Protein AF-A0A1F8T5T9-F1 (afdb_monomer_lite)

pLDDT: mean 83.32, std 8.89, range [59.72, 95.19]

Radius of gyration: 13.33 Å; chains: 1; bounding box: 32×32×30 Å

Sequence (136 aa):
MRIRDTERVSHAIQVLKGARSLDGLVDRIYDITEGSLALDRATLHRIARGHTQVARAIDTPEDCIRLYFALMIVGCEEGLPAASVVEEGHAVLTGFVGEPLAGLIFRDLSGTLPKLRDRAALKEYLEEGVRVWLPK

Secondary structure (DSSP, 8-state):
---S-HHHHHHHHHHHHTTS-HHHHHHHHHHHTTT---S-HHHHHHHHTT-GGGGGG--SHHHHHHHHHHHHHHHHHTT--HHHHHHHHHHHHHHHH-TTHHHHHHHHHHHHGGG--SHHHHHHHHHHHHHHHS--

Structure (mmCIF, N/CA/C/O backbone):
data_AF-A0A1F8T5T9-F1
#
_entry.id   AF-A0A1F8T5T9-F1
#
loop_
_atom_site.group_PDB
_atom_site.id
_atom_site.type_symbol
_atom_site.label_atom_id
_atom_site.label_alt_id
_atom_site.label_comp_id
_atom_site.label_asym_id
_atom_site.label_entity_id
_atom_site.label_seq_id
_atom_site.pdbx_PDB_ins_code
_atom_site.Cartn_x
_atom_site.Cartn_y
_atom_site.Cartn_z
_atom_site.occupancy
_atom_site.B_iso_or_equiv
_atom_site.auth_seq_id
_atom_site.auth_comp_id
_atom_site.auth_asym_id
_atom_site.auth_atom_id
_atom_site.pdbx_PDB_model_num
ATOM 1 N N . MET A 1 1 ? 15.593 -3.562 -7.424 1.00 61.12 1 MET A N 1
ATOM 2 C CA . MET A 1 1 ? 15.930 -2.165 -7.032 1.00 61.12 1 MET A CA 1
ATOM 3 C C . MET A 1 1 ? 16.663 -2.130 -5.676 1.00 61.12 1 MET A C 1
ATOM 5 O O . MET A 1 1 ? 16.619 -3.134 -4.976 1.00 61.12 1 MET A O 1
ATOM 9 N N . ARG A 1 2 ? 17.382 -1.058 -5.282 1.00 64.75 2 ARG A N 1
ATOM 10 C CA . ARG A 1 2 ? 17.985 -0.935 -3.926 1.00 64.75 2 ARG A CA 1
ATOM 11 C C . ARG A 1 2 ? 17.257 0.164 -3.151 1.00 64.75 2 ARG A C 1
ATOM 13 O O . ARG A 1 2 ? 17.317 1.310 -3.582 1.00 64.75 2 ARG A O 1
ATOM 20 N N . ILE A 1 3 ? 16.615 -0.190 -2.030 1.00 67.75 3 ILE A N 1
ATOM 21 C CA . ILE A 1 3 ? 15.979 0.787 -1.129 1.00 67.75 3 ILE A CA 1
ATOM 22 C C . ILE A 1 3 ? 17.029 1.804 -0.679 1.00 67.75 3 ILE A C 1
ATOM 24 O O . ILE A 1 3 ? 18.105 1.419 -0.209 1.00 67.75 3 ILE A O 1
ATOM 28 N N . ARG A 1 4 ? 16.708 3.090 -0.841 1.00 72.62 4 ARG A N 1
ATOM 29 C CA . ARG A 1 4 ? 17.576 4.213 -0.474 1.00 72.62 4 ARG A CA 1
ATOM 30 C C . ARG A 1 4 ? 17.463 4.574 1.002 1.00 72.62 4 ARG A C 1
ATOM 32 O O . ARG A 1 4 ? 18.487 4.825 1.624 1.00 72.62 4 ARG A O 1
ATOM 39 N N . ASP A 1 5 ? 16.249 4.545 1.551 1.00 80.25 5 ASP A N 1
ATOM 40 C CA . ASP A 1 5 ? 15.975 4.873 2.953 1.00 80.25 5 ASP A CA 1
ATOM 41 C C . ASP A 1 5 ? 15.141 3.771 3.608 1.00 80.25 5 ASP A C 1
ATOM 43 O O . ASP A 1 5 ? 13.947 3.607 3.371 1.00 80.25 5 ASP A O 1
ATOM 47 N N . THR A 1 6 ? 15.819 2.955 4.401 1.00 80.31 6 THR A N 1
ATOM 48 C CA . THR A 1 6 ? 15.255 1.744 4.994 1.00 80.31 6 THR A CA 1
ATOM 49 C C . THR A 1 6 ? 14.381 2.029 6.201 1.00 80.31 6 THR A C 1
ATOM 51 O O . THR A 1 6 ? 13.315 1.430 6.357 1.00 80.31 6 THR A O 1
ATOM 54 N N . GLU A 1 7 ? 14.844 2.935 7.055 1.00 84.75 7 GLU A N 1
ATOM 55 C CA . GLU A 1 7 ? 14.166 3.278 8.297 1.00 84.75 7 GLU A CA 1
ATOM 56 C C . GLU A 1 7 ? 12.870 4.017 7.986 1.00 84.75 7 GLU A C 1
ATOM 58 O O . GLU A 1 7 ? 11.825 3.674 8.543 1.00 84.75 7 GLU A O 1
ATOM 63 N N . ARG A 1 8 ? 12.895 4.939 7.012 1.00 86.88 8 ARG A N 1
ATOM 64 C CA . ARG A 1 8 ? 11.692 5.659 6.588 1.00 86.88 8 ARG A CA 1
ATOM 65 C C . ARG A 1 8 ? 10.637 4.736 5.984 1.00 86.88 8 ARG A C 1
ATOM 67 O O . ARG A 1 8 ? 9.459 4.911 6.299 1.00 86.88 8 ARG A O 1
ATOM 74 N N . VAL A 1 9 ? 11.037 3.752 5.169 1.00 87.12 9 VAL A N 1
ATOM 75 C CA . VAL A 1 9 ? 10.119 2.753 4.580 1.00 87.12 9 VAL A CA 1
ATOM 76 C C . VAL A 1 9 ? 9.496 1.890 5.665 1.00 87.12 9 VAL A C 1
ATOM 78 O O . VAL A 1 9 ? 8.281 1.710 5.688 1.00 87.12 9 VAL A O 1
ATOM 81 N N . SER A 1 10 ? 10.314 1.382 6.590 1.00 87.19 10 SER A N 1
ATOM 82 C CA . SER A 1 10 ? 9.807 0.582 7.702 1.00 87.19 10 SER A CA 1
ATOM 83 C C . SER A 1 10 ? 8.826 1.385 8.550 1.00 87.19 10 SER A C 1
ATOM 85 O O . SER A 1 10 ? 7.763 0.873 8.885 1.00 87.19 10 SER A O 1
ATOM 87 N N . HIS A 1 11 ? 9.155 2.638 8.873 1.00 91.44 11 HIS A N 1
ATOM 88 C CA . HIS A 1 11 ? 8.273 3.526 9.623 1.00 91.44 11 HIS A CA 1
ATOM 89 C C . HIS A 1 11 ? 6.943 3.741 8.898 1.00 91.44 11 HIS A C 1
ATOM 91 O O . HIS A 1 11 ? 5.888 3.524 9.486 1.00 91.44 11 HIS A O 1
ATOM 97 N N . ALA A 1 12 ? 6.989 4.072 7.607 1.00 91.75 12 ALA A N 1
ATOM 98 C CA . ALA A 1 12 ? 5.789 4.320 6.820 1.00 91.75 12 ALA A CA 1
ATOM 99 C C . ALA A 1 12 ? 4.862 3.105 6.756 1.00 91.75 12 ALA A C 1
ATOM 101 O O . ALA A 1 12 ? 3.653 3.230 6.936 1.00 91.75 12 ALA A O 1
ATOM 102 N N . ILE A 1 13 ? 5.427 1.907 6.579 1.00 91.88 13 ILE A N 1
ATOM 103 C CA . ILE A 1 13 ? 4.652 0.663 6.605 1.00 91.88 13 ILE A CA 1
ATOM 104 C C . ILE A 1 13 ? 4.011 0.452 7.982 1.00 91.88 13 ILE A C 1
ATOM 106 O O . ILE A 1 13 ? 2.854 0.043 8.050 1.00 91.88 13 ILE A O 1
ATOM 110 N N . GLN A 1 14 ? 4.720 0.741 9.080 1.00 92.50 14 GLN A N 1
ATOM 111 C CA . GLN A 1 14 ? 4.151 0.627 10.428 1.00 92.50 14 GLN A CA 1
ATOM 112 C C . GLN A 1 14 ? 3.001 1.612 10.659 1.00 92.50 14 GLN A C 1
ATOM 114 O O . GLN A 1 14 ? 2.005 1.228 11.272 1.00 92.50 14 GLN A O 1
ATOM 119 N N . VAL A 1 15 ? 3.107 2.838 10.140 1.00 94.06 15 VAL A N 1
ATOM 120 C CA . VAL A 1 15 ? 2.027 3.829 10.212 1.00 94.06 15 VAL A CA 1
ATOM 121 C C . VAL A 1 15 ? 0.830 3.377 9.376 1.00 94.06 15 VAL A C 1
ATOM 123 O O . VAL A 1 15 ? -0.269 3.284 9.913 1.00 94.06 15 VAL A O 1
ATOM 126 N N . LEU A 1 16 ? 1.037 3.018 8.102 1.00 93.69 16 LEU A N 1
ATOM 127 C CA . LEU A 1 16 ? -0.025 2.585 7.179 1.00 93.69 16 LEU A CA 1
ATOM 128 C C . LEU A 1 16 ? -0.749 1.321 7.648 1.00 93.69 16 LEU A C 1
ATOM 130 O O . LEU A 1 16 ? -1.955 1.195 7.469 1.00 93.69 16 LEU A O 1
ATOM 134 N N . LYS A 1 17 ? -0.027 0.400 8.291 1.00 93.31 17 LYS A N 1
ATOM 135 C CA . LYS A 1 17 ? -0.605 -0.781 8.937 1.00 93.31 17 LYS A CA 1
ATOM 136 C C . LYS A 1 17 ? -1.578 -0.423 10.062 1.00 93.31 17 LYS A C 1
ATOM 138 O O . LYS A 1 17 ? -2.446 -1.230 10.382 1.00 93.31 17 LYS A O 1
ATOM 143 N N . GLY A 1 18 ? -1.383 0.712 10.731 1.00 92.19 18 GLY A N 1
ATOM 144 C CA . GLY A 1 18 ? -2.145 1.075 11.919 1.00 92.19 18 GLY A CA 1
ATOM 145 C C . GLY A 1 18 ? -2.115 -0.030 12.982 1.00 92.19 18 GLY A C 1
ATOM 146 O O . GLY A 1 18 ? -1.056 -0.584 13.313 1.00 92.19 18 GLY A O 1
ATOM 147 N N . ALA A 1 19 ? -3.293 -0.376 13.502 1.00 91.38 19 ALA A N 1
ATOM 148 C CA . ALA A 1 19 ? -3.455 -1.367 14.565 1.00 91.38 19 ALA A CA 1
ATOM 149 C C . ALA A 1 19 ? -3.343 -2.823 14.075 1.00 91.38 19 ALA A C 1
ATOM 151 O O . ALA A 1 19 ? -3.154 -3.730 14.888 1.00 91.38 19 ALA A O 1
ATOM 152 N N . ARG A 1 20 ? -3.423 -3.060 12.761 1.00 93.31 20 ARG A N 1
ATOM 153 C CA . ARG A 1 20 ? -3.357 -4.395 12.156 1.00 93.31 20 ARG A CA 1
ATOM 154 C C . ARG A 1 20 ? -2.067 -5.136 12.520 1.00 93.31 20 ARG A C 1
ATOM 156 O O . ARG A 1 20 ? -1.009 -4.531 12.692 1.00 93.31 20 ARG A O 1
ATOM 163 N N . SER A 1 21 ? -2.109 -6.462 12.621 1.00 92.38 21 SER A N 1
ATOM 164 C CA . SER A 1 21 ? -0.880 -7.259 12.734 1.00 92.38 21 SER A CA 1
ATOM 165 C C . SER A 1 21 ? -0.081 -7.221 11.423 1.00 92.38 21 SER A C 1
ATOM 167 O O . SER A 1 21 ? -0.615 -6.904 10.362 1.00 92.38 21 SER A O 1
ATOM 169 N N . LEU A 1 22 ? 1.216 -7.544 11.471 1.00 89.00 22 LEU A N 1
ATOM 170 C CA . LEU A 1 22 ? 2.006 -7.651 10.239 1.00 89.00 22 LEU A CA 1
ATOM 171 C C . LEU A 1 22 ? 1.496 -8.777 9.333 1.00 89.00 22 LEU A C 1
ATOM 173 O O . LEU A 1 22 ? 1.421 -8.570 8.129 1.00 89.00 22 LEU A O 1
ATOM 177 N N . ASP A 1 23 ? 1.095 -9.917 9.901 1.00 90.31 23 ASP A N 1
ATOM 178 C CA . ASP A 1 23 ? 0.529 -11.022 9.117 1.00 90.31 23 ASP A CA 1
ATOM 179 C C . ASP A 1 23 ? -0.771 -10.580 8.425 1.00 90.31 23 ASP A C 1
ATOM 18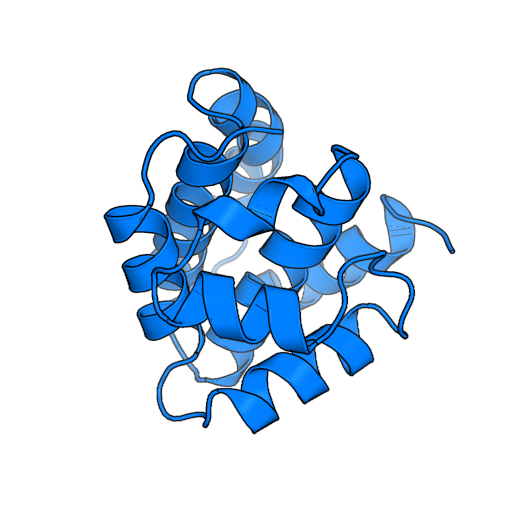1 O O . ASP A 1 23 ? -0.919 -10.727 7.217 1.00 90.31 23 ASP A O 1
ATOM 185 N N . GLY A 1 24 ? -1.665 -9.909 9.161 1.00 92.12 24 GLY A N 1
ATOM 186 C CA . GLY A 1 24 ? -2.925 -9.413 8.606 1.00 92.12 24 GLY A CA 1
ATOM 187 C C . GLY A 1 24 ? -2.743 -8.307 7.563 1.00 92.12 24 GLY A C 1
ATOM 188 O O . GLY A 1 24 ? -3.588 -8.156 6.680 1.00 92.12 24 GLY A O 1
ATOM 189 N N . LEU A 1 25 ? -1.667 -7.515 7.653 1.00 92.38 25 LEU A N 1
ATOM 190 C CA . LEU A 1 25 ? -1.281 -6.559 6.611 1.00 92.38 25 LEU A CA 1
ATOM 191 C C . LEU A 1 25 ? -0.870 -7.291 5.337 1.00 92.38 25 LEU A C 1
ATOM 193 O O . LEU A 1 25 ? -1.330 -6.940 4.255 1.00 92.38 25 LEU A O 1
ATOM 197 N N . VAL A 1 26 ? 0.002 -8.289 5.473 1.00 90.69 26 VAL A N 1
ATOM 198 C CA . VAL A 1 26 ? 0.506 -9.071 4.344 1.00 90.69 26 VAL A CA 1
ATOM 199 C C . VAL A 1 26 ? -0.639 -9.798 3.651 1.00 90.69 26 VAL A C 1
ATOM 201 O O . VAL A 1 26 ? -0.755 -9.694 2.434 1.00 90.69 26 VAL A O 1
ATOM 204 N N . ASP A 1 27 ? -1.521 -10.451 4.407 1.00 91.56 27 ASP A N 1
ATOM 205 C CA . ASP A 1 27 ? -2.713 -11.102 3.859 1.00 91.56 27 ASP A CA 1
ATOM 206 C C . ASP A 1 27 ? -3.566 -10.110 3.067 1.00 91.56 27 ASP A C 1
ATOM 208 O O . ASP A 1 27 ? -3.895 -10.358 1.908 1.00 91.56 27 ASP A O 1
ATOM 212 N N . ARG A 1 28 ? -3.816 -8.926 3.637 1.00 93.19 28 ARG A N 1
ATOM 213 C CA . ARG A 1 28 ? -4.626 -7.906 2.972 1.00 93.19 28 ARG A CA 1
ATOM 214 C C . ARG A 1 28 ? -3.978 -7.355 1.702 1.00 93.19 28 ARG A C 1
ATOM 216 O O . ARG A 1 28 ? -4.683 -7.107 0.730 1.00 93.19 28 ARG A O 1
ATOM 223 N N . ILE A 1 29 ? -2.657 -7.181 1.681 1.00 91.69 29 ILE A N 1
ATOM 224 C CA . ILE A 1 29 ? -1.923 -6.763 0.475 1.00 91.69 29 ILE A CA 1
ATOM 225 C C . ILE A 1 29 ? -2.058 -7.816 -0.628 1.00 91.69 29 ILE A C 1
ATOM 227 O O . ILE A 1 29 ? -2.285 -7.464 -1.785 1.00 91.69 29 ILE A O 1
ATOM 231 N N . TYR A 1 30 ? -1.958 -9.099 -0.282 1.00 89.50 30 TYR A N 1
ATOM 232 C CA . TYR A 1 30 ? -2.160 -10.188 -1.236 1.00 89.50 30 TYR A CA 1
ATOM 233 C C . TYR A 1 30 ? -3.598 -10.254 -1.751 1.00 89.50 30 TYR A C 1
ATOM 235 O O . TYR A 1 30 ? -3.786 -10.504 -2.937 1.00 89.50 30 TYR A O 1
ATOM 243 N N . ASP A 1 31 ? -4.593 -9.971 -0.908 1.00 90.94 31 ASP A N 1
ATOM 244 C CA . ASP A 1 31 ? -5.991 -9.887 -1.337 1.00 90.94 31 ASP A CA 1
ATOM 245 C C . ASP A 1 31 ? -6.215 -8.718 -2.309 1.00 90.94 31 ASP A C 1
ATOM 247 O O . ASP A 1 31 ? -6.841 -8.893 -3.349 1.00 90.94 31 ASP A O 1
ATOM 251 N N . ILE A 1 32 ? -5.685 -7.527 -1.996 1.00 90.44 32 ILE A N 1
ATOM 252 C CA . ILE A 1 32 ? -5.820 -6.321 -2.838 1.00 90.44 32 ILE A CA 1
ATOM 253 C C . ILE A 1 32 ? -5.135 -6.509 -4.193 1.00 90.44 32 ILE A C 1
ATOM 255 O O . ILE A 1 32 ? -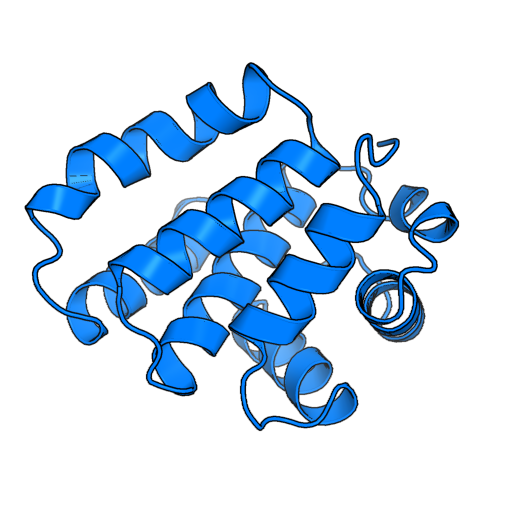5.650 -6.073 -5.219 1.00 90.44 32 ILE A O 1
ATOM 259 N N . THR A 1 33 ? -3.963 -7.141 -4.194 1.00 87.56 33 THR A N 1
ATOM 260 C CA . THR A 1 33 ? -3.197 -7.413 -5.417 1.00 87.56 33 THR A CA 1
ATOM 261 C C . THR A 1 33 ? -3.629 -8.705 -6.103 1.00 87.56 33 THR A C 1
ATOM 263 O O . THR A 1 33 ? -3.061 -9.066 -7.125 1.00 87.56 33 THR A O 1
ATOM 266 N N . GLU A 1 34 ? -4.605 -9.430 -5.551 1.00 85.56 34 GLU A N 1
ATOM 267 C CA . GLU A 1 34 ? -5.039 -10.745 -6.032 1.00 85.56 34 GLU A CA 1
ATOM 268 C C . GLU A 1 34 ? -3.874 -11.730 -6.275 1.00 85.56 34 GLU A C 1
ATOM 270 O O . GLU A 1 34 ? -3.892 -12.545 -7.196 1.00 85.56 34 GLU A O 1
ATOM 275 N N . GLY A 1 35 ? -2.820 -11.629 -5.462 1.00 79.75 35 GLY A N 1
ATOM 276 C CA . GLY A 1 35 ? -1.605 -12.435 -5.590 1.00 79.75 35 GLY A CA 1
ATOM 277 C C . GLY A 1 35 ? -0.714 -12.098 -6.790 1.00 79.75 35 GLY A C 1
ATOM 278 O O . GLY A 1 35 ? 0.261 -12.809 -7.020 1.00 79.75 35 GLY A O 1
ATOM 279 N N . SER A 1 36 ? -0.993 -11.022 -7.532 1.00 80.81 36 SER A N 1
ATOM 280 C CA . SER A 1 36 ? -0.190 -10.593 -8.685 1.00 80.81 36 SER A CA 1
ATOM 281 C C . SER A 1 36 ? 1.124 -9.907 -8.296 1.00 80.81 36 SER A C 1
ATOM 283 O O . SER A 1 36 ? 1.896 -9.515 -9.169 1.00 80.81 36 SER A O 1
ATOM 285 N N . LEU A 1 37 ? 1.357 -9.689 -7.000 1.00 81.75 37 LEU A N 1
ATOM 286 C CA . LEU A 1 37 ? 2.589 -9.106 -6.493 1.00 81.75 37 LEU A CA 1
ATOM 287 C C . LEU A 1 37 ? 3.691 -10.172 -6.494 1.00 81.75 37 LEU A C 1
ATOM 289 O O . LEU A 1 37 ? 3.621 -11.133 -5.725 1.00 81.75 37 LEU A O 1
ATOM 293 N N . ALA A 1 38 ? 4.747 -9.971 -7.287 1.00 76.94 38 ALA A N 1
ATOM 294 C CA . ALA A 1 38 ? 5.895 -10.884 -7.373 1.00 76.94 38 ALA A CA 1
ATOM 295 C C . ALA A 1 38 ? 6.828 -10.816 -6.140 1.00 76.94 38 ALA A C 1
ATOM 297 O O . ALA A 1 38 ? 8.029 -11.070 -6.213 1.00 76.94 38 ALA A O 1
ATOM 298 N N . LEU A 1 39 ? 6.279 -10.473 -4.973 1.00 78.44 39 LEU A N 1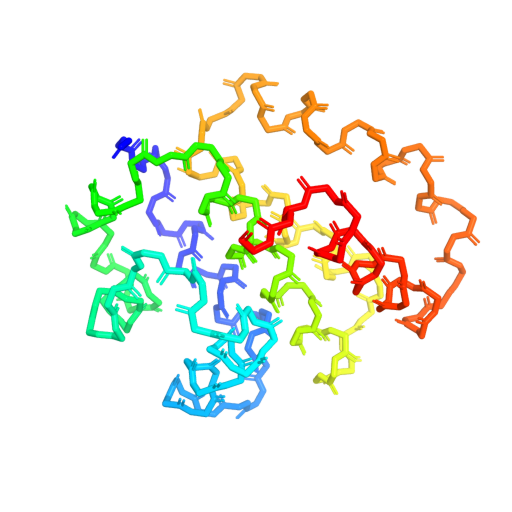
ATOM 299 C CA . LEU A 1 39 ? 6.992 -10.322 -3.714 1.00 78.44 39 LEU A CA 1
ATOM 300 C C . LEU A 1 39 ? 6.490 -11.363 -2.724 1.00 78.44 39 LEU A C 1
ATOM 302 O O . LEU A 1 39 ? 5.357 -11.265 -2.259 1.00 78.44 39 LEU A O 1
ATOM 306 N N . ASP A 1 40 ? 7.333 -12.320 -2.340 1.00 82.06 40 ASP A N 1
ATOM 307 C CA . ASP A 1 40 ? 6.940 -13.335 -1.365 1.00 82.06 40 ASP A CA 1
ATOM 308 C C . ASP A 1 40 ? 6.574 -12.720 0.009 1.00 82.06 40 ASP A C 1
ATOM 310 O O . ASP A 1 40 ? 7.114 -11.689 0.436 1.00 82.06 40 ASP A O 1
ATOM 314 N N . ARG A 1 41 ? 5.651 -13.376 0.728 1.00 85.31 41 ARG A N 1
ATOM 315 C CA . ARG A 1 41 ? 5.168 -12.936 2.051 1.00 85.31 41 ARG A CA 1
ATOM 316 C C . ARG A 1 41 ? 6.309 -12.679 3.039 1.00 85.31 41 ARG A C 1
ATOM 318 O O . ARG A 1 41 ? 6.283 -11.692 3.775 1.00 85.31 41 ARG A O 1
ATOM 325 N N . ALA A 1 42 ? 7.323 -13.545 3.064 1.00 84.50 42 ALA A N 1
ATOM 326 C CA . ALA A 1 42 ? 8.436 -13.433 4.003 1.00 84.50 42 ALA A CA 1
ATOM 327 C C . ALA A 1 42 ? 9.296 -12.192 3.720 1.00 84.50 42 ALA A C 1
ATOM 329 O O . ALA A 1 42 ? 9.780 -11.542 4.648 1.00 84.50 42 ALA A O 1
ATOM 330 N N . THR A 1 43 ? 9.462 -11.826 2.453 1.00 83.75 43 THR A N 1
ATOM 331 C CA . THR A 1 43 ? 10.152 -10.613 2.033 1.00 83.75 43 THR A CA 1
ATOM 332 C C . THR A 1 43 ? 9.390 -9.379 2.484 1.00 83.75 43 THR A C 1
ATOM 334 O O . THR A 1 43 ? 10.001 -8.496 3.086 1.00 83.75 43 THR A O 1
ATOM 337 N N . LEU A 1 44 ? 8.071 -9.341 2.304 1.00 82.25 44 LEU A N 1
ATOM 338 C CA . LEU A 1 44 ? 7.257 -8.224 2.779 1.00 82.25 44 LEU A CA 1
ATOM 339 C C . LEU A 1 44 ? 7.315 -8.076 4.311 1.00 82.25 44 LEU A C 1
ATOM 341 O O . LEU A 1 44 ? 7.527 -6.974 4.818 1.00 82.25 44 LEU A O 1
ATOM 345 N N . HIS A 1 45 ? 7.262 -9.189 5.051 1.00 85.88 45 HIS A N 1
ATOM 346 C CA . HIS A 1 45 ? 7.486 -9.202 6.502 1.00 85.88 45 HIS A CA 1
ATOM 347 C C . HIS A 1 45 ? 8.838 -8.617 6.903 1.00 85.88 45 HIS A C 1
ATOM 349 O O . HIS A 1 45 ? 8.934 -7.850 7.862 1.00 85.88 45 HIS A O 1
ATOM 355 N N . ARG A 1 46 ? 9.900 -8.999 6.190 1.00 85.56 46 ARG A N 1
ATOM 356 C CA . ARG A 1 46 ? 11.251 -8.501 6.448 1.00 85.56 46 ARG A CA 1
ATOM 357 C C . ARG A 1 46 ? 11.345 -7.001 6.181 1.00 85.56 46 ARG A C 1
ATOM 359 O O . ARG A 1 46 ? 11.866 -6.292 7.035 1.00 85.56 46 ARG A O 1
ATOM 366 N N . ILE A 1 47 ? 10.792 -6.512 5.070 1.00 82.31 47 ILE A N 1
ATOM 367 C CA . ILE A 1 47 ? 10.751 -5.076 4.748 1.00 82.31 47 ILE A CA 1
ATOM 368 C C . ILE A 1 47 ? 10.019 -4.302 5.849 1.00 82.31 47 ILE A C 1
ATOM 370 O O . ILE A 1 47 ? 10.547 -3.318 6.358 1.00 82.31 47 ILE A O 1
ATOM 374 N N . ALA A 1 48 ? 8.852 -4.787 6.278 1.00 80.88 48 ALA A N 1
ATOM 375 C CA . ALA A 1 48 ? 8.048 -4.140 7.312 1.00 80.88 48 ALA A CA 1
ATOM 376 C C . ALA A 1 48 ? 8.713 -4.121 8.705 1.00 80.88 48 ALA A C 1
ATOM 378 O O . ALA A 1 48 ? 8.342 -3.315 9.559 1.00 80.88 48 ALA A O 1
ATOM 379 N N . ARG A 1 49 ? 9.693 -5.003 8.942 1.00 83.69 49 ARG A N 1
ATOM 380 C CA . ARG A 1 49 ? 10.543 -5.042 10.147 1.00 83.69 49 ARG A CA 1
ATOM 381 C C . ARG A 1 49 ? 11.869 -4.284 9.980 1.00 83.69 49 ARG A C 1
ATOM 383 O O . ARG A 1 49 ? 12.744 -4.412 10.829 1.00 83.69 49 ARG A O 1
ATOM 390 N N . GLY A 1 50 ? 12.056 -3.547 8.886 1.00 78.38 50 GLY A N 1
ATOM 391 C CA . GLY A 1 50 ? 13.281 -2.789 8.616 1.00 78.38 50 GLY A CA 1
ATOM 392 C C . GLY A 1 50 ? 14.428 -3.615 8.028 1.00 78.38 50 GLY A C 1
ATOM 393 O O . GLY A 1 50 ? 15.505 -3.085 7.769 1.00 78.38 50 GLY A O 1
ATOM 394 N N . HIS A 1 51 ? 14.219 -4.899 7.728 1.00 79.00 51 HIS A N 1
ATOM 395 C CA . HIS A 1 51 ? 15.186 -5.737 7.013 1.00 79.00 51 HIS A CA 1
ATOM 396 C C . HIS A 1 51 ? 15.049 -5.564 5.494 1.00 79.00 51 HIS A C 1
ATOM 398 O O . HIS A 1 51 ? 14.821 -6.505 4.744 1.00 79.00 51 HIS A O 1
ATOM 404 N N . THR A 1 52 ? 15.206 -4.341 5.014 1.00 67.12 52 THR A N 1
ATOM 405 C CA . THR A 1 52 ? 15.031 -3.917 3.609 1.00 67.12 52 THR A CA 1
ATOM 406 C C . THR A 1 52 ? 16.096 -4.417 2.640 1.00 67.12 52 THR A C 1
ATOM 408 O O . THR A 1 52 ? 15.944 -4.269 1.429 1.00 67.12 52 THR A O 1
ATOM 411 N N . GLN A 1 53 ? 17.164 -5.049 3.134 1.00 66.88 53 GLN A N 1
ATOM 412 C CA . GLN A 1 53 ? 18.201 -5.639 2.281 1.00 66.88 53 GLN A CA 1
ATOM 413 C C . GLN A 1 53 ? 17.631 -6.719 1.340 1.00 66.88 53 GLN A C 1
ATOM 415 O O . GLN A 1 53 ? 18.206 -6.983 0.284 1.00 66.88 53 GLN A O 1
ATOM 420 N N . VAL A 1 54 ? 16.468 -7.288 1.689 1.00 60.84 54 VAL A N 1
ATOM 421 C CA . VAL A 1 54 ? 15.720 -8.261 0.877 1.00 60.84 54 VAL A CA 1
ATOM 422 C C . VAL A 1 54 ? 14.758 -7.636 -0.137 1.00 60.84 54 VAL A C 1
ATOM 424 O O . VAL A 1 54 ? 14.254 -8.339 -1.004 1.00 60.84 54 VAL A O 1
ATOM 427 N N . ALA A 1 55 ? 14.557 -6.315 -0.115 1.00 60.31 55 ALA A N 1
ATOM 428 C CA . ALA A 1 55 ? 13.704 -5.618 -1.082 1.00 60.31 55 ALA A CA 1
ATOM 429 C C . ALA A 1 55 ? 14.265 -5.592 -2.510 1.00 60.31 55 ALA A C 1
ATOM 431 O O . ALA A 1 55 ? 13.633 -5.052 -3.412 1.00 60.31 55 ALA A O 1
ATOM 432 N N . ARG A 1 56 ? 15.432 -6.210 -2.740 1.00 60.06 56 ARG A N 1
ATOM 433 C CA . ARG A 1 56 ? 15.913 -6.537 -4.088 1.00 60.06 56 ARG A CA 1
ATOM 434 C C . ARG A 1 56 ? 14.905 -7.368 -4.885 1.00 60.06 56 ARG A C 1
ATOM 436 O O . ARG A 1 56 ? 14.966 -7.304 -6.105 1.00 60.06 56 ARG A O 1
ATOM 443 N N . ALA A 1 57 ? 14.016 -8.094 -4.201 1.00 59.72 57 ALA A N 1
ATOM 444 C CA . ALA A 1 57 ? 12.923 -8.851 -4.802 1.00 59.72 57 ALA A CA 1
ATOM 445 C C . ALA A 1 57 ? 11.807 -7.974 -5.395 1.00 59.72 57 ALA A C 1
ATOM 447 O O . ALA A 1 57 ? 10.981 -8.497 -6.122 1.00 59.72 57 ALA A O 1
ATOM 448 N N . ILE A 1 58 ? 11.774 -6.663 -5.109 1.00 71.12 58 ILE A N 1
ATOM 449 C CA . ILE A 1 58 ? 10.978 -5.727 -5.907 1.00 71.12 58 ILE A CA 1
ATOM 450 C C . ILE A 1 58 ? 11.873 -5.253 -7.049 1.00 71.12 58 ILE A C 1
ATOM 452 O O . ILE A 1 58 ? 12.769 -4.402 -6.898 1.00 71.12 58 ILE A O 1
ATOM 456 N N . ASP A 1 59 ? 11.711 -5.920 -8.177 1.00 69.75 59 ASP A N 1
ATOM 457 C CA . ASP A 1 59 ? 12.537 -5.794 -9.366 1.00 69.75 59 ASP A CA 1
ATOM 458 C C . ASP A 1 59 ? 11.863 -4.965 -10.462 1.00 69.75 59 ASP A C 1
ATOM 460 O O . ASP A 1 59 ? 12.582 -4.319 -11.230 1.00 69.75 59 ASP A O 1
ATOM 464 N N . THR A 1 60 ? 10.530 -4.872 -10.463 1.00 76.19 60 THR A N 1
ATOM 465 C CA . THR A 1 60 ? 9.773 -4.066 -11.426 1.00 76.19 60 THR A CA 1
ATOM 466 C C . THR A 1 60 ? 9.169 -2.789 -10.814 1.00 76.19 60 THR A C 1
ATOM 468 O O . THR A 1 60 ? 8.785 -2.758 -9.639 1.00 76.19 60 THR A O 1
ATOM 471 N N . PRO A 1 61 ? 9.050 -1.699 -11.599 1.00 76.81 61 PRO A N 1
ATOM 472 C CA . PRO A 1 61 ? 8.259 -0.534 -11.206 1.00 76.81 61 PRO A CA 1
ATOM 473 C C . PRO A 1 61 ? 6.799 -0.886 -10.899 1.00 76.81 61 PRO A C 1
ATOM 475 O O . PRO A 1 61 ? 6.228 -0.322 -9.975 1.00 76.81 61 PRO A O 1
ATOM 478 N N . GLU A 1 62 ? 6.214 -1.836 -11.628 1.00 80.56 62 GLU A N 1
ATOM 479 C CA . GLU A 1 62 ? 4.821 -2.273 -11.470 1.00 80.56 62 GLU A CA 1
ATOM 480 C C . GLU A 1 62 ? 4.568 -2.910 -10.101 1.00 80.56 62 GLU A C 1
ATOM 482 O O . GLU A 1 62 ? 3.611 -2.534 -9.425 1.00 80.56 62 GLU A O 1
ATOM 487 N N . ASP A 1 63 ? 5.452 -3.796 -9.635 1.00 82.06 63 ASP A N 1
ATOM 488 C CA . ASP A 1 63 ? 5.353 -4.390 -8.296 1.00 82.06 63 ASP A CA 1
ATOM 489 C C . ASP A 1 63 ? 5.530 -3.345 -7.196 1.00 82.06 63 ASP A C 1
ATOM 491 O O . ASP A 1 63 ? 4.838 -3.376 -6.176 1.00 82.06 63 ASP A O 1
ATOM 495 N N . CYS A 1 64 ? 6.415 -2.370 -7.418 1.00 81.25 64 CYS A N 1
ATOM 496 C CA . CYS A 1 64 ? 6.519 -1.210 -6.542 1.00 81.25 64 CYS A CA 1
ATOM 497 C C . CYS A 1 64 ? 5.195 -0.447 -6.480 1.00 81.25 64 CYS A C 1
ATOM 499 O O . CYS A 1 64 ? 4.759 -0.094 -5.381 1.00 81.25 64 CYS A O 1
ATOM 501 N N . ILE A 1 65 ? 4.559 -0.224 -7.637 1.00 82.56 65 ILE A N 1
ATOM 502 C CA . ILE A 1 65 ? 3.291 0.497 -7.738 1.00 82.56 65 ILE A CA 1
ATOM 503 C C . ILE A 1 65 ? 2.169 -0.245 -7.012 1.00 82.56 65 ILE A C 1
ATOM 505 O O . ILE A 1 65 ? 1.494 0.326 -6.152 1.00 82.56 65 ILE A O 1
ATOM 509 N N . ARG A 1 66 ? 2.034 -1.545 -7.288 1.00 87.25 66 ARG A N 1
ATOM 510 C CA . ARG A 1 66 ? 1.066 -2.439 -6.643 1.00 87.25 66 ARG A CA 1
ATOM 511 C C . ARG A 1 66 ? 1.225 -2.428 -5.130 1.00 87.25 66 ARG A C 1
ATOM 513 O O . ARG A 1 66 ? 0.243 -2.253 -4.411 1.00 87.25 66 ARG A O 1
ATOM 520 N N . LEU A 1 67 ? 2.458 -2.581 -4.645 1.00 87.75 67 LEU A N 1
ATOM 521 C CA . LEU A 1 67 ? 2.736 -2.607 -3.216 1.00 87.75 67 LEU A CA 1
ATOM 522 C C . LEU A 1 67 ? 2.363 -1.284 -2.539 1.00 87.75 67 LEU A C 1
ATOM 524 O O . LEU A 1 67 ? 1.716 -1.309 -1.491 1.00 87.75 67 LEU A O 1
ATOM 528 N N . TYR A 1 68 ? 2.748 -0.134 -3.105 1.00 88.12 68 TYR A N 1
ATOM 529 C CA . TYR A 1 68 ? 2.458 1.142 -2.447 1.00 88.12 68 TYR A CA 1
ATOM 530 C C . TYR A 1 68 ? 0.959 1.480 -2.484 1.00 88.12 68 TYR A C 1
ATOM 532 O O . TYR A 1 68 ? 0.433 1.929 -1.467 1.00 88.12 68 TYR A O 1
ATOM 540 N N . PHE A 1 69 ? 0.241 1.204 -3.582 1.00 91.00 69 PHE A N 1
ATOM 541 C CA . PHE A 1 69 ? -1.218 1.366 -3.620 1.00 91.00 69 PHE A CA 1
ATOM 542 C C . PHE A 1 69 ? -1.917 0.455 -2.614 1.00 91.00 69 PHE A C 1
ATOM 544 O O . PHE A 1 69 ? -2.776 0.929 -1.871 1.00 91.00 69 PHE A O 1
ATOM 551 N N . ALA A 1 70 ? -1.509 -0.811 -2.513 1.00 92.75 70 ALA A N 1
ATOM 552 C CA . ALA A 1 70 ? -2.070 -1.725 -1.525 1.00 92.75 70 ALA A CA 1
ATOM 553 C C . ALA A 1 70 ? -1.838 -1.232 -0.086 1.00 92.75 70 ALA A C 1
ATOM 555 O O . ALA A 1 70 ? -2.767 -1.229 0.720 1.00 92.75 70 ALA A O 1
ATOM 556 N N . LEU A 1 71 ? -0.636 -0.741 0.233 1.00 93.50 71 LEU A N 1
ATOM 557 C CA . LEU A 1 71 ? -0.328 -0.157 1.544 1.00 93.50 71 LEU A CA 1
ATOM 558 C C . LEU A 1 71 ? -1.195 1.075 1.855 1.00 93.50 71 LEU A C 1
ATOM 560 O O . LEU A 1 71 ? -1.689 1.218 2.974 1.00 93.50 71 LEU A O 1
ATOM 564 N N . MET A 1 72 ? -1.418 1.949 0.872 1.00 94.19 72 MET A N 1
ATOM 565 C CA . MET A 1 72 ? -2.268 3.132 1.035 1.00 94.19 72 MET A CA 1
ATOM 566 C C . MET A 1 72 ? -3.750 2.771 1.209 1.00 94.19 72 MET A C 1
ATOM 568 O O . MET A 1 72 ? -4.435 3.374 2.038 1.00 94.19 72 MET A O 1
ATOM 572 N N . ILE A 1 73 ? -4.242 1.762 0.484 1.00 94.62 73 ILE A N 1
ATOM 573 C CA . ILE A 1 73 ? -5.597 1.220 0.662 1.00 94.62 73 ILE A CA 1
ATOM 574 C C . ILE A 1 73 ? -5.763 0.693 2.090 1.00 94.62 73 ILE A C 1
ATOM 576 O O . ILE A 1 73 ? -6.752 1.027 2.740 1.00 94.62 73 ILE A O 1
ATOM 580 N N . VAL A 1 74 ? -4.782 -0.051 2.617 1.00 95.19 74 VAL A N 1
ATOM 581 C CA . VAL A 1 74 ? -4.810 -0.507 4.017 1.00 95.19 74 VAL A CA 1
ATOM 582 C C . VAL A 1 74 ? -4.841 0.679 4.981 1.00 95.19 74 VAL A C 1
ATOM 584 O O . VAL A 1 74 ? -5.684 0.700 5.870 1.00 95.19 74 VAL A O 1
ATOM 587 N N . GLY A 1 75 ? -4.027 1.716 4.767 1.00 93.69 75 GLY A N 1
ATOM 588 C CA . GLY A 1 75 ? -4.087 2.934 5.585 1.00 93.69 75 GLY A CA 1
ATOM 589 C C . GLY A 1 75 ? -5.473 3.595 5.586 1.00 93.69 75 GLY A C 1
ATOM 590 O O . GLY A 1 75 ? -5.952 4.054 6.626 1.00 93.69 75 GLY A O 1
ATOM 591 N N . CYS A 1 76 ? -6.165 3.582 4.443 1.00 93.31 76 CYS A N 1
ATOM 592 C CA . CYS A 1 76 ? -7.555 4.031 4.351 1.00 93.31 76 CYS A CA 1
ATOM 593 C C . CYS A 1 76 ? -8.524 3.112 5.117 1.00 93.31 76 CYS A C 1
ATOM 595 O O . CYS A 1 76 ? -9.507 3.584 5.682 1.00 93.31 76 CYS A O 1
ATOM 597 N N . GLU A 1 77 ? -8.287 1.804 5.151 1.00 94.56 77 GLU A N 1
ATOM 598 C CA . GLU A 1 77 ? -9.114 0.848 5.901 1.00 94.56 77 GLU A CA 1
ATOM 599 C C . GLU A 1 77 ? -8.936 0.982 7.415 1.00 94.56 77 GLU A C 1
ATOM 601 O O . GLU A 1 77 ? -9.920 0.940 8.150 1.00 94.56 77 GLU A O 1
ATOM 606 N N . GLU A 1 78 ? -7.709 1.234 7.870 1.00 93.88 78 GLU A N 1
ATOM 607 C CA . GLU A 1 78 ? -7.364 1.471 9.281 1.00 93.88 78 GLU A CA 1
ATOM 608 C C . GLU A 1 78 ? -7.813 2.850 9.783 1.00 93.88 78 GLU A C 1
ATOM 610 O O . GLU A 1 78 ? -7.674 3.196 10.955 1.00 93.88 78 GLU A O 1
ATOM 615 N N . GLY A 1 79 ? -8.386 3.651 8.891 1.00 90.69 79 GLY A N 1
ATOM 616 C CA . GLY A 1 79 ? -9.029 4.899 9.234 1.00 90.69 79 GLY A CA 1
ATOM 617 C C . GLY A 1 79 ? -8.096 6.093 9.368 1.00 90.69 79 GLY A C 1
ATOM 618 O O . GLY A 1 79 ? -8.518 7.116 9.909 1.00 90.69 79 GLY A O 1
ATOM 619 N N . LEU A 1 80 ? -6.877 5.997 8.834 1.00 90.31 80 LEU A N 1
ATOM 620 C CA . LEU A 1 80 ? -5.948 7.118 8.797 1.00 90.31 80 LEU A CA 1
ATOM 621 C C . LEU A 1 80 ? -6.528 8.289 7.980 1.00 90.31 80 LEU A C 1
ATOM 623 O O . LEU A 1 80 ? -7.257 8.071 7.001 1.00 90.31 80 LEU A O 1
ATOM 627 N N . PRO A 1 81 ? -6.204 9.542 8.345 1.00 90.12 81 PRO A N 1
ATOM 628 C CA . PRO A 1 81 ? -6.531 10.699 7.523 1.00 90.12 81 PRO A CA 1
ATOM 629 C C . PRO A 1 81 ? -5.931 10.562 6.121 1.00 90.12 81 PRO A C 1
ATOM 631 O O . PRO A 1 81 ? -4.788 10.130 5.978 1.00 90.12 81 PRO A O 1
ATOM 634 N N . ALA A 1 82 ? -6.664 10.994 5.092 1.00 88.06 82 ALA A N 1
ATOM 635 C CA . ALA A 1 82 ? -6.213 10.903 3.699 1.00 88.06 82 ALA A CA 1
ATOM 636 C C . ALA A 1 82 ? -4.827 11.543 3.487 1.00 88.06 82 ALA A C 1
ATOM 638 O O . ALA A 1 82 ? -3.977 10.964 2.819 1.00 88.06 82 ALA A O 1
ATOM 639 N N . ALA A 1 83 ? -4.569 12.692 4.122 1.00 87.31 83 ALA A N 1
ATOM 640 C CA . ALA A 1 83 ? -3.268 13.358 4.069 1.00 87.31 83 ALA A CA 1
ATOM 641 C C . ALA A 1 83 ? -2.129 12.484 4.626 1.00 87.31 83 ALA A C 1
ATOM 643 O O . ALA A 1 83 ? -1.080 12.383 3.999 1.00 87.31 83 ALA A O 1
ATOM 644 N N . SER A 1 84 ? -2.352 11.799 5.751 1.00 90.69 84 SER A N 1
ATOM 645 C CA . SER A 1 84 ? -1.362 10.895 6.345 1.00 90.69 84 SER A CA 1
ATOM 646 C C . SER A 1 84 ? -1.127 9.661 5.475 1.00 90.69 84 SER A C 1
ATOM 648 O O . SER A 1 84 ? 0.013 9.263 5.274 1.00 90.69 84 SER A O 1
ATOM 650 N N . VAL A 1 85 ? -2.186 9.078 4.901 1.00 92.06 85 VAL A N 1
ATOM 651 C CA . VAL A 1 85 ? -2.055 7.943 3.968 1.00 92.06 85 VAL A CA 1
ATOM 652 C C . VAL A 1 85 ? -1.172 8.312 2.777 1.00 92.06 85 VAL A C 1
ATOM 654 O O . VAL A 1 85 ? -0.317 7.534 2.362 1.00 92.06 85 VAL A O 1
ATOM 657 N N . VAL A 1 86 ? -1.372 9.509 2.235 1.00 89.62 86 VAL A N 1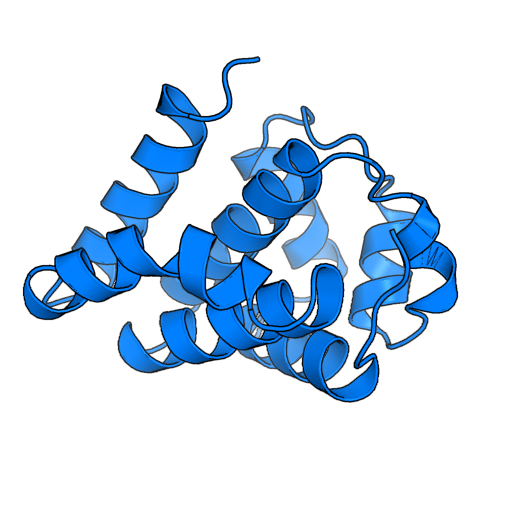
ATOM 658 C CA . VAL A 1 86 ? -0.591 10.039 1.116 1.00 89.62 86 VAL A CA 1
ATOM 659 C C . VAL A 1 86 ? 0.856 10.262 1.499 1.00 89.62 86 VAL A C 1
ATOM 661 O O . VAL A 1 86 ? 1.740 9.853 0.755 1.00 89.62 86 VAL A O 1
ATOM 664 N N . GLU A 1 87 ? 1.097 10.936 2.621 1.00 90.62 87 GLU A N 1
ATOM 665 C CA . GLU A 1 87 ? 2.445 11.264 3.075 1.00 90.62 87 GLU A CA 1
ATOM 666 C C . GLU A 1 87 ? 3.270 9.994 3.289 1.00 90.62 87 GLU A C 1
ATOM 668 O O . GLU A 1 87 ? 4.385 9.874 2.777 1.00 90.62 87 GLU A O 1
ATOM 673 N N . GLU A 1 88 ? 2.689 9.004 3.964 1.00 92.81 88 GLU A N 1
ATOM 674 C CA . GLU A 1 88 ? 3.355 7.729 4.193 1.00 92.81 88 GLU A CA 1
ATOM 675 C C . GLU A 1 88 ? 3.502 6.915 2.908 1.00 92.81 88 GLU A C 1
ATOM 677 O O . GLU A 1 88 ? 4.559 6.330 2.670 1.00 92.81 88 GLU A O 1
ATOM 682 N N . GLY A 1 89 ? 2.498 6.922 2.028 1.00 90.69 89 GLY A N 1
ATOM 683 C CA . GLY A 1 89 ? 2.600 6.302 0.708 1.00 90.69 89 GLY A CA 1
ATOM 684 C C . GLY A 1 89 ? 3.737 6.898 -0.128 1.00 90.69 89 GLY A C 1
ATOM 685 O O . GLY A 1 89 ? 4.505 6.159 -0.749 1.00 90.69 89 GLY A O 1
ATOM 686 N N . HIS A 1 90 ? 3.896 8.223 -0.089 1.00 89.19 90 HIS A N 1
ATOM 687 C CA . HIS A 1 90 ? 4.978 8.913 -0.784 1.00 89.19 90 HIS A CA 1
ATOM 688 C C . HIS A 1 90 ? 6.327 8.507 -0.203 1.00 89.19 90 HIS A C 1
ATOM 690 O O . HIS A 1 90 ? 7.231 8.138 -0.943 1.00 89.19 90 HIS A O 1
ATOM 696 N N . ALA A 1 91 ? 6.442 8.484 1.124 1.00 89.56 91 ALA A N 1
ATOM 697 C CA . ALA A 1 91 ? 7.667 8.091 1.802 1.00 89.56 91 ALA A CA 1
ATOM 698 C C . ALA A 1 91 ? 8.090 6.645 1.501 1.00 89.56 91 ALA A C 1
ATOM 700 O O . ALA A 1 91 ? 9.279 6.383 1.304 1.00 89.56 91 ALA A O 1
ATOM 701 N N . VAL A 1 92 ? 7.132 5.714 1.415 1.00 88.62 92 VAL A N 1
ATOM 702 C CA . VAL A 1 92 ? 7.387 4.343 0.952 1.00 88.62 92 VAL A CA 1
ATOM 703 C C . VAL A 1 92 ? 7.979 4.369 -0.456 1.00 88.62 92 VAL A C 1
ATOM 705 O O . VAL A 1 92 ? 9.039 3.785 -0.694 1.00 88.62 92 VAL A O 1
ATOM 708 N N . LEU A 1 93 ? 7.327 5.069 -1.386 1.00 86.12 93 LEU A N 1
ATOM 709 C CA . LEU A 1 93 ? 7.759 5.113 -2.778 1.00 86.12 93 LEU A CA 1
ATOM 710 C C . LEU A 1 93 ? 9.139 5.769 -2.930 1.00 86.12 93 LEU A C 1
ATOM 712 O O . LEU A 1 93 ? 10.022 5.195 -3.567 1.00 86.12 93 LEU A O 1
ATOM 716 N N . THR A 1 94 ? 9.365 6.917 -2.292 1.00 87.12 94 THR A N 1
ATOM 717 C CA . THR A 1 94 ? 10.662 7.605 -2.259 1.00 87.12 94 THR A CA 1
ATOM 718 C C . THR A 1 94 ? 11.749 6.719 -1.663 1.00 87.12 94 THR A C 1
ATOM 720 O O . THR A 1 94 ? 12.862 6.683 -2.181 1.00 87.12 94 THR A O 1
ATOM 723 N N . GLY A 1 95 ? 11.451 5.932 -0.631 1.00 83.38 95 GLY A N 1
ATOM 724 C CA . GLY A 1 95 ? 12.411 4.974 -0.095 1.00 83.38 95 GLY A CA 1
ATOM 725 C C . GLY A 1 95 ? 12.769 3.853 -1.077 1.00 83.38 95 GLY A C 1
ATOM 726 O O . GLY A 1 95 ? 13.923 3.420 -1.116 1.00 83.38 95 GLY A O 1
ATOM 727 N N . PHE A 1 96 ? 11.822 3.417 -1.910 1.00 78.88 96 PHE A N 1
ATOM 728 C CA . PHE A 1 96 ? 12.031 2.387 -2.929 1.00 78.88 96 PHE A CA 1
ATOM 729 C C . PHE A 1 96 ? 12.790 2.897 -4.163 1.00 78.88 96 PHE A C 1
ATOM 731 O O . PHE A 1 96 ? 13.862 2.372 -4.475 1.00 78.88 96 PHE A O 1
ATOM 738 N N . VAL A 1 97 ? 12.246 3.893 -4.868 1.00 78.56 97 VAL A N 1
ATOM 739 C CA . VAL A 1 97 ? 12.778 4.374 -6.161 1.00 78.56 97 VAL A CA 1
ATOM 740 C C . VAL A 1 97 ? 13.706 5.588 -6.016 1.00 78.56 97 VAL A C 1
ATOM 742 O O . VAL A 1 97 ? 14.519 5.864 -6.904 1.00 78.56 97 VAL A O 1
ATOM 745 N N . GLY A 1 98 ? 13.640 6.291 -4.882 1.00 80.44 98 GLY A N 1
ATOM 746 C CA . GLY A 1 98 ? 14.289 7.582 -4.667 1.00 80.44 98 GLY A CA 1
ATOM 747 C C . GLY A 1 98 ? 13.549 8.760 -5.297 1.00 80.44 98 GLY A C 1
ATOM 748 O O . GLY A 1 98 ? 12.834 8.621 -6.291 1.00 80.44 98 GLY A O 1
ATOM 749 N N . GLU A 1 99 ? 13.816 9.962 -4.788 1.00 79.75 99 GLU A N 1
ATOM 750 C CA . GLU A 1 99 ? 13.597 11.174 -5.583 1.00 79.75 99 GLU A CA 1
ATOM 751 C C . GLU A 1 99 ? 14.555 11.180 -6.791 1.00 79.75 99 GLU A C 1
ATOM 753 O O . GLU A 1 99 ? 15.700 10.708 -6.659 1.00 79.75 99 GLU A O 1
ATOM 758 N N . PRO A 1 100 ? 14.145 11.681 -7.978 1.00 83.25 100 PRO A N 1
ATOM 759 C CA . PRO A 1 100 ? 12.885 12.373 -8.324 1.00 83.25 100 PRO A CA 1
ATOM 760 C C . PRO A 1 100 ? 11.785 11.467 -8.922 1.00 83.25 100 PRO A C 1
ATOM 762 O O . PRO A 1 100 ? 10.718 11.941 -9.310 1.00 83.25 100 PRO A O 1
ATOM 765 N N . LEU A 1 101 ? 12.062 10.167 -9.064 1.00 77.50 101 LEU A N 1
ATOM 766 C CA . LEU A 1 101 ? 11.146 9.196 -9.676 1.00 77.50 101 LEU A CA 1
ATOM 767 C C . LEU A 1 101 ? 9.850 9.057 -8.880 1.00 77.50 101 LEU A C 1
ATOM 769 O O . LEU A 1 101 ? 8.777 8.991 -9.478 1.00 77.50 101 LEU A O 1
ATOM 773 N N . ALA A 1 102 ? 9.953 9.062 -7.550 1.00 81.12 102 ALA A N 1
ATOM 774 C CA . ALA A 1 102 ? 8.789 9.061 -6.678 1.00 81.12 102 ALA A CA 1
ATOM 775 C C . ALA A 1 102 ? 7.879 10.255 -6.978 1.00 81.12 102 ALA A C 1
ATOM 777 O O . ALA A 1 102 ? 6.710 10.043 -7.283 1.00 81.12 102 ALA A O 1
ATOM 778 N N . GLY A 1 103 ? 8.428 11.473 -7.040 1.00 81.06 103 GLY A N 1
ATOM 779 C CA . GLY A 1 103 ? 7.673 12.670 -7.407 1.00 81.06 103 GLY A CA 1
ATOM 780 C C . GLY A 1 103 ? 6.976 12.598 -8.773 1.00 81.06 103 GLY A C 1
ATOM 781 O O . GLY A 1 103 ? 5.875 13.122 -8.912 1.00 81.06 103 GLY A O 1
ATOM 782 N N . LEU A 1 104 ? 7.557 11.926 -9.776 1.00 79.44 104 LEU A N 1
ATOM 783 C CA . LEU A 1 104 ? 6.904 11.732 -11.081 1.00 79.44 104 LEU A CA 1
ATOM 784 C C . LEU A 1 104 ? 5.690 10.802 -10.991 1.00 79.44 104 LEU A C 1
ATOM 786 O O . LEU A 1 104 ? 4.645 11.123 -11.549 1.00 79.44 104 LEU A O 1
ATOM 790 N N . ILE A 1 105 ? 5.814 9.687 -10.271 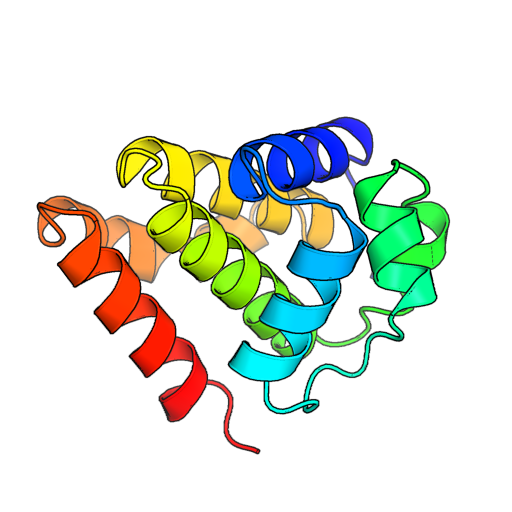1.00 74.81 105 ILE A N 1
ATOM 791 C CA . ILE A 1 105 ? 4.721 8.723 -10.064 1.00 74.81 105 ILE A CA 1
ATOM 792 C C . ILE A 1 105 ? 3.633 9.338 -9.169 1.00 74.81 105 ILE A C 1
ATOM 794 O O . ILE A 1 105 ? 2.442 9.206 -9.437 1.00 74.81 105 ILE A O 1
ATOM 798 N N . PHE A 1 106 ? 4.034 10.076 -8.131 1.00 79.44 106 PHE A N 1
ATOM 799 C CA . PHE A 1 106 ? 3.120 10.751 -7.211 1.00 79.44 106 PHE A CA 1
ATOM 800 C C . PHE A 1 106 ? 2.490 12.016 -7.785 1.00 79.44 106 PHE A C 1
ATOM 802 O O . PHE A 1 106 ? 1.590 12.569 -7.154 1.00 79.44 106 PHE A O 1
ATOM 809 N N . ARG A 1 107 ? 2.934 12.503 -8.946 1.00 80.31 107 ARG A N 1
ATOM 810 C CA . ARG A 1 107 ? 2.450 13.759 -9.529 1.00 80.31 107 ARG A CA 1
ATOM 811 C C . ARG A 1 107 ? 0.950 13.718 -9.801 1.00 80.31 107 ARG A C 1
ATOM 813 O O . ARG A 1 107 ? 0.245 14.661 -9.440 1.00 80.31 107 ARG A O 1
ATOM 820 N N . ASP A 1 108 ? 0.470 12.636 -10.405 1.00 74.19 108 ASP A N 1
ATOM 821 C CA . ASP A 1 108 ? -0.944 12.495 -10.764 1.00 74.19 108 ASP A CA 1
ATOM 822 C C . ASP A 1 108 ? -1.814 12.354 -9.517 1.00 74.19 108 ASP A C 1
ATOM 824 O O . ASP A 1 108 ? -2.854 13.011 -9.402 1.00 74.19 108 ASP A O 1
ATOM 828 N N . LEU A 1 109 ? -1.334 11.593 -8.528 1.00 76.44 109 LEU A N 1
ATOM 829 C CA . LEU A 1 109 ? -1.981 11.509 -7.227 1.00 76.44 109 LEU A CA 1
ATOM 830 C C . LEU A 1 109 ? -2.020 12.897 -6.568 1.00 76.44 109 LEU A C 1
ATOM 832 O O . LEU A 1 109 ? -3.094 13.382 -6.236 1.00 76.44 109 LEU A O 1
ATOM 836 N N . SER A 1 110 ? -0.891 13.600 -6.487 1.00 71.88 110 SER A N 1
ATOM 837 C CA . SER A 1 110 ? -0.766 14.937 -5.884 1.00 71.88 110 SER A CA 1
ATOM 838 C C . SER A 1 110 ? -1.670 15.984 -6.534 1.00 71.88 110 SER A C 1
ATOM 840 O O . SER A 1 110 ? -2.244 16.817 -5.837 1.00 71.88 110 SER A O 1
ATOM 842 N N . GLY A 1 111 ? -1.852 15.931 -7.857 1.00 77.50 111 GLY A N 1
ATOM 843 C CA . GLY A 1 111 ? -2.797 16.795 -8.571 1.00 77.50 111 GLY A CA 1
ATOM 844 C C . GLY A 1 111 ? -4.269 16.429 -8.341 1.00 77.50 111 GLY A C 1
ATOM 845 O O . GLY A 1 111 ? -5.153 17.282 -8.475 1.00 77.50 111 GLY A O 1
ATOM 846 N N . THR A 1 112 ? -4.546 15.176 -7.980 1.00 75.56 112 THR A N 1
ATOM 847 C CA . THR A 1 112 ? -5.900 14.658 -7.731 1.00 75.56 112 THR A CA 1
ATOM 848 C C . THR A 1 112 ? -6.309 14.795 -6.262 1.00 75.56 112 THR A C 1
ATOM 850 O O . THR A 1 112 ? -7.479 15.031 -5.972 1.00 75.56 112 THR A O 1
ATOM 853 N N . LEU A 1 113 ? -5.357 14.754 -5.329 1.00 73.62 113 LEU A N 1
ATOM 854 C CA . LEU A 1 113 ? -5.597 14.781 -3.884 1.00 73.62 113 LEU A CA 1
ATOM 855 C C . LEU A 1 113 ? -6.419 15.958 -3.357 1.00 73.62 113 LEU A C 1
ATOM 857 O O . LEU A 1 113 ? -7.300 15.708 -2.539 1.00 73.62 113 LEU A O 1
ATOM 861 N N . PRO A 1 114 ? -6.252 17.208 -3.834 1.00 70.25 114 PRO A N 1
ATOM 862 C CA . PRO A 1 114 ? -7.118 18.312 -3.411 1.00 70.25 114 PRO A CA 1
ATOM 863 C C . PRO A 1 114 ? -8.611 18.076 -3.711 1.00 70.25 114 PRO A C 1
ATOM 865 O O . PRO A 1 114 ? -9.475 18.754 -3.153 1.00 70.25 114 PRO A O 1
ATOM 868 N N . LYS A 1 115 ? -8.924 17.132 -4.610 1.00 77.00 115 LYS A N 1
ATOM 869 C CA . LYS A 1 115 ? -10.284 16.735 -4.997 1.00 77.00 115 LYS A CA 1
ATOM 870 C C . LYS A 1 115 ? -10.789 15.522 -4.207 1.00 77.00 115 LYS A C 1
ATOM 872 O O . LYS A 1 115 ? -11.999 15.349 -4.096 1.00 77.00 115 LYS A O 1
ATOM 877 N N . LEU A 1 116 ? -9.891 14.717 -3.636 1.00 77.69 116 LEU A N 1
ATOM 878 C CA . LEU A 1 116 ? -10.204 13.538 -2.823 1.00 77.69 116 LEU A CA 1
ATOM 879 C C . LEU A 1 116 ? -10.385 13.986 -1.368 1.00 77.69 116 LEU A C 1
ATOM 881 O O . LEU A 1 116 ? -9.482 13.905 -0.541 1.00 77.69 116 LEU A O 1
ATOM 885 N N . ARG A 1 117 ? -11.560 14.564 -1.096 1.00 68.75 117 ARG A N 1
ATOM 886 C CA . ARG A 1 117 ? -11.864 15.276 0.159 1.00 68.75 117 ARG A CA 1
ATOM 887 C C . ARG A 1 117 ? -11.990 14.372 1.383 1.00 68.75 117 ARG A C 1
ATOM 889 O O . ARG A 1 117 ? -11.920 14.871 2.503 1.00 68.75 117 ARG A O 1
ATOM 896 N N . ASP A 1 118 ? -12.164 13.072 1.184 1.00 83.06 118 ASP A N 1
ATOM 897 C CA . ASP A 1 118 ? -12.250 12.102 2.262 1.00 83.06 118 ASP A CA 1
ATOM 898 C C . ASP A 1 118 ? -11.569 10.775 1.899 1.00 83.06 118 ASP A C 1
ATOM 900 O O . ASP A 1 118 ? -11.161 10.510 0.766 1.00 83.06 118 ASP A O 1
ATOM 904 N N . ARG A 1 119 ? -11.417 9.945 2.929 1.00 87.31 119 ARG A N 1
ATOM 905 C CA . ARG A 1 119 ? -10.728 8.656 2.890 1.00 87.31 119 ARG A CA 1
ATOM 906 C C . ARG A 1 119 ? -11.393 7.642 1.955 1.00 87.31 119 ARG A C 1
ATOM 908 O O . ARG A 1 119 ? -10.691 6.800 1.404 1.00 87.31 119 ARG A O 1
ATOM 915 N N . ALA A 1 120 ? -12.716 7.694 1.800 1.00 87.44 120 ALA A N 1
ATOM 916 C CA . ALA A 1 120 ? -13.432 6.763 0.933 1.00 87.44 120 ALA A CA 1
ATOM 917 C C . ALA A 1 120 ? -13.119 7.070 -0.535 1.00 87.44 120 ALA A C 1
ATOM 919 O O . ALA A 1 120 ? -12.719 6.169 -1.266 1.00 87.44 120 ALA A O 1
ATOM 920 N N . ALA A 1 121 ? -13.159 8.349 -0.917 1.00 89.19 121 ALA A N 1
ATOM 921 C CA . ALA A 1 121 ? -12.781 8.780 -2.261 1.00 89.19 121 ALA A CA 1
ATOM 922 C C . ALA A 1 121 ? -11.317 8.438 -2.597 1.00 89.19 121 ALA A C 1
ATOM 924 O O . ALA A 1 121 ? -11.018 8.004 -3.709 1.00 89.19 121 ALA A O 1
ATOM 925 N N . LEU A 1 122 ? -10.393 8.599 -1.637 1.00 89.62 122 LEU A N 1
ATOM 926 C CA . LEU A 1 122 ? -9.000 8.178 -1.824 1.00 89.62 122 LEU A CA 1
ATOM 927 C C . LEU A 1 122 ? -8.892 6.666 -2.050 1.00 89.62 122 LEU A C 1
ATOM 929 O O . LEU A 1 122 ? -8.187 6.237 -2.960 1.00 89.62 122 LEU A O 1
ATOM 933 N N . LYS A 1 123 ? -9.599 5.866 -1.248 1.00 90.94 123 LYS A N 1
ATOM 934 C CA . LYS A 1 123 ? -9.599 4.409 -1.382 1.00 90.94 123 LYS A CA 1
ATOM 935 C C . LYS A 1 123 ? -10.100 3.968 -2.760 1.00 90.94 123 LYS A C 1
ATOM 937 O O . LYS A 1 123 ? -9.409 3.201 -3.419 1.00 90.94 123 LYS A O 1
ATOM 942 N N . GLU A 1 124 ? -11.239 4.494 -3.209 1.00 90.38 124 GLU A N 1
ATOM 943 C CA . GLU A 1 124 ? -11.816 4.174 -4.524 1.00 90.38 124 GLU A CA 1
ATOM 944 C C . GLU A 1 124 ? -10.855 4.513 -5.670 1.00 90.38 124 GLU A C 1
ATOM 946 O O . GLU A 1 124 ? -10.668 3.712 -6.585 1.00 90.38 124 GLU A O 1
ATOM 951 N N . TYR A 1 125 ? -10.191 5.672 -5.599 1.00 89.50 125 TYR A N 1
ATOM 952 C CA . TYR A 1 125 ? -9.192 6.068 -6.592 1.00 89.50 125 TYR A CA 1
ATOM 953 C C . TYR A 1 125 ? -8.015 5.084 -6.656 1.00 89.50 125 TYR A C 1
ATOM 955 O O . TYR A 1 125 ? -7.576 4.706 -7.741 1.00 89.50 125 TYR A O 1
ATOM 963 N N . LEU A 1 126 ? -7.499 4.660 -5.498 1.00 89.50 126 LEU A N 1
ATOM 964 C CA . LEU A 1 126 ? -6.383 3.716 -5.423 1.00 89.50 126 LEU A CA 1
ATOM 965 C C . LEU A 1 126 ? -6.782 2.327 -5.940 1.00 89.50 126 LEU A C 1
ATOM 967 O O . LEU A 1 126 ? -6.016 1.709 -6.677 1.00 89.50 126 LEU A O 1
ATOM 971 N N . GLU A 1 127 ? -7.980 1.848 -5.593 1.00 89.62 127 GLU A N 1
ATOM 972 C CA . GLU A 1 127 ? -8.519 0.570 -6.079 1.00 89.62 127 GLU A CA 1
ATOM 973 C C . GLU A 1 127 ? -8.709 0.575 -7.603 1.00 89.62 127 GLU A C 1
ATOM 975 O O . GLU A 1 127 ? -8.370 -0.403 -8.273 1.00 89.62 127 GLU A O 1
ATOM 980 N N . GLU A 1 128 ? -9.192 1.684 -8.169 1.00 87.12 128 GLU A N 1
ATOM 981 C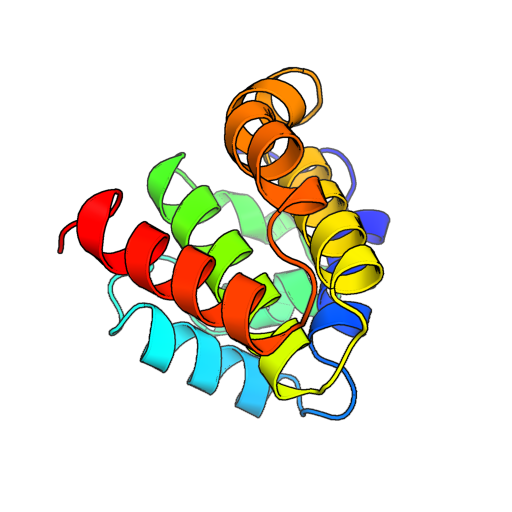 CA . GLU A 1 128 ? -9.272 1.855 -9.622 1.00 87.12 128 GLU A CA 1
ATOM 982 C C . GLU A 1 128 ? -7.879 1.896 -10.262 1.00 87.12 128 GLU A C 1
ATOM 984 O O . GLU A 1 128 ? -7.656 1.267 -11.294 1.00 87.12 128 GLU A O 1
ATOM 989 N N . GLY A 1 129 ? -6.911 2.558 -9.625 1.00 83.69 129 GLY A N 1
ATOM 990 C CA . GLY A 1 129 ? -5.520 2.573 -10.075 1.00 83.69 129 GLY A CA 1
ATOM 991 C C . GLY A 1 129 ? -4.907 1.171 -10.155 1.00 83.69 129 GLY A C 1
ATOM 992 O O . GLY A 1 129 ? -4.281 0.833 -11.160 1.00 83.69 129 GLY A O 1
ATOM 993 N N . VAL A 1 130 ? -5.141 0.320 -9.148 1.00 83.50 130 VAL A N 1
ATOM 994 C CA . VAL A 1 130 ? -4.720 -1.096 -9.176 1.00 83.50 130 VAL A CA 1
ATOM 995 C C . VAL A 1 130 ? -5.377 -1.842 -10.343 1.00 83.50 130 VAL A C 1
ATOM 997 O O . VAL A 1 130 ? -4.714 -2.624 -11.019 1.00 83.50 130 VAL A O 1
ATOM 1000 N N . ARG A 1 131 ? -6.658 -1.582 -10.623 1.00 82.38 131 ARG A N 1
ATOM 1001 C CA . ARG A 1 131 ? -7.416 -2.264 -11.683 1.00 82.38 131 ARG A CA 1
ATOM 1002 C C . ARG A 1 131 ? -7.004 -1.845 -13.095 1.00 82.38 131 ARG A C 1
ATOM 1004 O O . ARG A 1 131 ? -6.905 -2.696 -13.975 1.00 82.38 131 ARG A O 1
ATOM 1011 N N . VAL A 1 132 ? -6.819 -0.545 -13.324 1.00 78.56 132 VAL A N 1
ATOM 1012 C CA . VAL A 1 132 ? -6.639 0.032 -14.666 1.00 78.56 132 VAL A CA 1
ATOM 1013 C C . VAL A 1 132 ? -5.173 0.089 -15.070 1.00 78.56 132 VAL A C 1
ATOM 1015 O O . VAL A 1 132 ? -4.848 -0.184 -16.224 1.00 78.56 132 VAL A O 1
ATOM 1018 N N . TRP A 1 133 ? -4.282 0.465 -14.151 1.00 69.19 133 TRP A N 1
ATOM 1019 C CA . TRP A 1 133 ? -2.875 0.710 -14.484 1.00 69.19 133 TRP A CA 1
ATOM 1020 C C . TRP A 1 133 ? -1.996 -0.524 -14.333 1.00 69.19 133 TRP A C 1
ATOM 1022 O O . TRP A 1 133 ? -0.887 -0.541 -14.857 1.00 69.19 133 TRP A O 1
ATOM 1032 N N . LEU A 1 134 ? -2.476 -1.547 -13.626 1.00 69.50 134 LEU A N 1
ATOM 1033 C CA . LEU A 1 134 ? -1.694 -2.732 -13.290 1.00 69.50 134 LEU A CA 1
ATOM 1034 C C . LEU A 1 134 ? -2.465 -4.014 -13.646 1.00 69.50 134 LEU A C 1
ATOM 1036 O O . LEU A 1 134 ? -2.691 -4.841 -12.755 1.00 69.50 134 LEU A O 1
ATOM 1040 N N . PRO A 1 135 ? -2.869 -4.199 -14.922 1.00 62.81 135 PRO A N 1
ATOM 1041 C CA . PRO A 1 135 ? -3.641 -5.363 -15.347 1.00 62.81 135 PRO A CA 1
ATOM 1042 C C . PRO A 1 135 ? -2.903 -6.674 -15.036 1.00 62.81 135 PRO A C 1
ATOM 1044 O O . PRO A 1 135 ? -1.673 -6.709 -14.966 1.00 62.81 135 PRO A O 1
ATOM 1047 N N . LYS A 1 136 ? -3.682 -7.728 -14.781 1.00 61.84 136 LYS A N 1
ATOM 1048 C CA . LYS A 1 136 ? -3.192 -9.057 -14.385 1.00 61.84 136 LYS A CA 1
ATOM 1049 C C . LYS A 1 136 ? -2.352 -9.723 -15.465 1.00 61.84 136 LYS A C 1
ATOM 1051 O O . LYS A 1 136 ? -2.749 -9.628 -16.648 1.00 61.84 136 LYS A O 1
#

Foldseek 3Di:
DAFPDQVLLLVLLPLLQAPPDLLRLLVQLCVLLVVVQQADSVLSVCSNVSVRVSVVSVPDPLNLLSNLLSSLLSSLVSPHWNVSSLVSSLSNSCRPPNPPVSVVVCVVVVVCVVVQNGSVSSNVVSSVCSPPVRPD